Protein AF-V4K3F5-F1 (afdb_monomer_lite)

Secondary structure (DSSP, 8-state):
-----HHHHHHHHHHHHHHHHHHHHTSSSHHHHHHHHHHHSSS---HHHHHHHHHH-HHHHHHHHHHHHTSTTTGGGHHHHHHHHHHHHHHHHHHHH--

Structure (mmCIF, N/CA/C/O backbone):
data_AF-V4K3F5-F1
#
_entry.id   AF-V4K3F5-F1
#
loop_
_atom_site.group_PDB
_atom_site.id
_atom_site.type_symbol
_atom_site.label_atom_id
_atom_site.label_alt_id
_atom_site.label_comp_id
_atom_site.label_asym_id
_atom_site.label_entity_id
_atom_site.label_seq_id
_atom_site.pdbx_PDB_ins_code
_atom_site.Cartn_x
_atom_site.Cartn_y
_atom_site.Cartn_z
_atom_site.occupancy
_atom_site.B_iso_or_equiv
_atom_site.auth_seq_id
_atom_site.auth_comp_id
_atom_site.auth_asym_id
_atom_site.auth_atom_id
_atom_site.pdbx_PDB_model_num
ATOM 1 N N . MET A 1 1 ? -11.940 52.026 -28.675 1.00 43.28 1 MET A N 1
ATOM 2 C CA . MET A 1 1 ? -12.019 50.608 -29.091 1.00 43.28 1 MET A CA 1
ATOM 3 C C . MET A 1 1 ? -10.670 49.958 -28.819 1.00 43.28 1 ME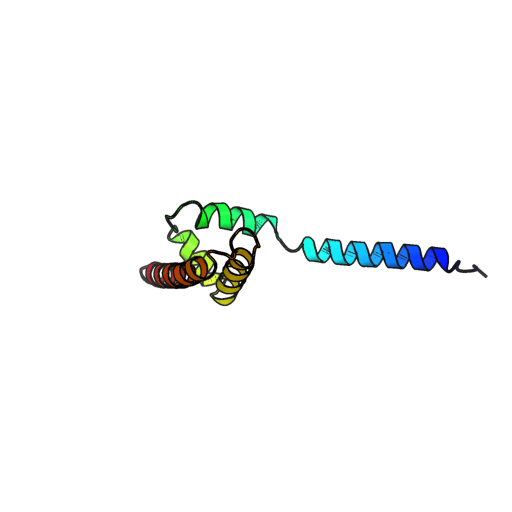T A C 1
ATOM 5 O O . MET A 1 1 ? -9.722 50.240 -29.540 1.00 43.28 1 MET A O 1
ATOM 9 N N . ALA A 1 2 ? -10.541 49.192 -27.734 1.00 54.22 2 ALA A N 1
ATOM 10 C CA . ALA A 1 2 ? -9.292 48.505 -27.410 1.00 54.22 2 ALA A CA 1
ATOM 11 C C . ALA A 1 2 ? -9.115 47.316 -28.367 1.00 54.22 2 ALA A C 1
ATOM 13 O O . ALA A 1 2 ? -9.930 46.395 -28.370 1.00 54.22 2 ALA A O 1
ATOM 14 N N . LYS A 1 3 ? -8.087 47.357 -29.221 1.00 56.44 3 LYS A N 1
ATOM 15 C CA . LYS A 1 3 ? -7.696 46.221 -30.064 1.00 56.44 3 LYS A CA 1
ATOM 16 C C . LYS A 1 3 ? -7.060 45.172 -29.158 1.00 56.44 3 LYS A C 1
ATOM 18 O O . LYS A 1 3 ? -5.919 45.328 -28.735 1.00 56.44 3 LYS A O 1
ATOM 23 N N . LEU A 1 4 ? -7.821 44.136 -28.825 1.00 58.69 4 LEU A N 1
ATOM 24 C CA . LEU A 1 4 ? -7.320 42.999 -28.066 1.00 58.69 4 LEU A CA 1
AT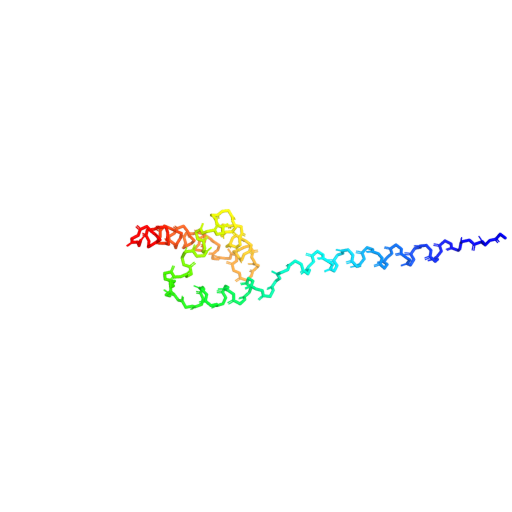OM 25 C C . LEU A 1 4 ? -6.287 42.258 -28.929 1.00 58.69 4 LEU A C 1
ATOM 27 O O . LEU A 1 4 ? -6.638 41.648 -29.937 1.00 58.69 4 LEU A O 1
ATOM 31 N N . ASN A 1 5 ? -5.006 42.375 -28.576 1.00 73.69 5 ASN A N 1
ATOM 32 C CA . ASN A 1 5 ? -3.921 41.715 -29.295 1.00 73.69 5 ASN A CA 1
ATOM 33 C C . ASN A 1 5 ? -3.995 40.206 -29.029 1.00 73.69 5 ASN A C 1
ATOM 35 O O . ASN A 1 5 ? -3.929 39.785 -27.874 1.00 73.69 5 ASN A O 1
ATOM 39 N N . ILE A 1 6 ? -4.125 39.397 -30.082 1.00 74.75 6 ILE A N 1
ATOM 40 C CA . ILE A 1 6 ? -4.313 37.942 -29.977 1.00 74.75 6 ILE A CA 1
ATOM 41 C C . ILE A 1 6 ? -3.189 37.280 -29.167 1.00 74.75 6 ILE A C 1
ATOM 43 O O . ILE A 1 6 ? -3.438 36.382 -28.367 1.00 74.75 6 ILE A O 1
ATOM 47 N N . THR A 1 7 ? -1.972 37.816 -29.270 1.00 70.50 7 THR A N 1
ATOM 48 C CA . THR A 1 7 ? -0.804 37.394 -28.493 1.00 70.50 7 THR A CA 1
ATOM 49 C C . THR A 1 7 ? -1.017 37.572 -26.986 1.00 70.50 7 THR A C 1
ATOM 51 O O . THR A 1 7 ? -0.648 36.703 -26.203 1.00 70.50 7 THR A O 1
ATOM 54 N N . MET A 1 8 ? -1.671 38.659 -26.564 1.00 75.56 8 MET A N 1
ATOM 55 C CA . MET A 1 8 ? -1.987 38.921 -25.155 1.00 75.56 8 MET A CA 1
ATOM 56 C C . MET A 1 8 ? -2.986 37.894 -24.608 1.00 75.56 8 MET A C 1
ATOM 58 O O . MET A 1 8 ? -2.851 37.449 -23.473 1.00 75.56 8 MET A O 1
ATOM 62 N N . VAL A 1 9 ? -3.954 37.473 -25.427 1.00 78.81 9 VAL A N 1
ATOM 63 C CA . VAL A 1 9 ? -4.935 36.443 -25.053 1.00 78.81 9 VAL A CA 1
ATOM 64 C C . VAL A 1 9 ? -4.253 35.087 -24.871 1.00 78.81 9 VAL A C 1
ATOM 66 O O . VAL A 1 9 ? -4.508 34.413 -23.878 1.00 78.81 9 VAL A O 1
ATOM 69 N N . PHE A 1 10 ? -3.331 34.718 -25.766 1.00 78.31 10 PHE A N 1
ATOM 70 C CA . PHE A 1 10 ? -2.546 33.486 -25.634 1.00 78.31 10 PHE A CA 1
ATOM 71 C C . PHE A 1 10 ? -1.733 33.445 -24.337 1.00 78.31 10 PHE A C 1
ATOM 73 O O . PHE A 1 10 ? -1.764 32.436 -23.635 1.00 78.31 10 PHE A O 1
ATOM 80 N N . PHE A 1 11 ? -1.062 34.542 -23.976 1.00 79.69 11 PHE A N 1
ATOM 81 C CA . PHE A 1 11 ? -0.326 34.613 -22.711 1.00 79.69 11 PHE A CA 1
ATOM 82 C C . PHE A 1 11 ? -1.244 34.447 -21.496 1.00 79.69 11 PHE A C 1
ATOM 84 O O . PHE A 1 11 ? -0.902 33.705 -20.579 1.00 79.69 11 PHE A O 1
ATOM 91 N N . LEU A 1 12 ? -2.429 35.061 -21.504 1.00 81.62 12 LEU A N 1
ATOM 92 C CA . LEU A 1 12 ? -3.398 34.902 -20.417 1.00 81.62 12 LEU A CA 1
ATOM 93 C C . LEU A 1 12 ? -3.894 33.456 -20.297 1.00 81.62 12 LEU A C 1
ATOM 95 O O . LEU A 1 12 ? -3.962 32.929 -19.192 1.00 81.62 12 LEU A O 1
ATOM 99 N N . VAL A 1 13 ? -4.175 32.786 -21.418 1.00 82.12 13 VAL A N 1
ATOM 100 C CA . VAL A 1 13 ? -4.596 31.375 -21.423 1.00 82.12 13 VAL A CA 1
ATOM 101 C C . VAL A 1 13 ? -3.481 30.460 -20.903 1.00 82.12 13 VAL A C 1
ATOM 103 O O . VAL A 1 13 ? -3.754 29.555 -20.115 1.00 82.12 13 VAL A O 1
ATOM 106 N N . LEU A 1 14 ? -2.221 30.710 -21.271 1.00 79.50 14 LEU A N 1
ATOM 107 C CA . LEU A 1 14 ? -1.066 29.957 -20.760 1.00 79.50 14 LEU A CA 1
ATOM 108 C C . LEU A 1 14 ? -0.870 30.150 -19.247 1.00 79.50 14 LEU A C 1
ATOM 110 O O . LEU A 1 14 ? -0.618 29.192 -18.515 1.00 79.50 14 LEU A O 1
ATOM 114 N N . ILE A 1 15 ? -1.041 31.376 -18.751 1.00 80.00 15 ILE A N 1
ATOM 115 C CA . ILE A 1 15 ? -0.945 31.671 -17.316 1.00 80.00 15 ILE A CA 1
ATOM 116 C C . ILE A 1 15 ? -2.080 30.976 -16.553 1.00 80.00 15 ILE A C 1
ATOM 118 O O . ILE A 1 15 ? -1.831 30.314 -15.551 1.00 80.00 15 ILE A O 1
ATOM 122 N N . VAL A 1 16 ? -3.318 31.058 -17.047 1.00 80.00 16 VAL A N 1
ATOM 123 C CA . VAL A 1 16 ? -4.473 30.414 -16.405 1.00 80.00 16 VAL A CA 1
ATOM 124 C C . VAL A 1 16 ? -4.315 28.893 -16.394 1.00 80.00 16 VAL A C 1
ATOM 126 O O . VAL A 1 16 ? -4.456 28.275 -15.345 1.00 80.00 16 VAL A O 1
ATOM 129 N N . THR A 1 17 ? -3.965 28.275 -17.522 1.00 73.25 17 THR A N 1
ATOM 130 C CA . THR A 1 17 ? -3.776 26.815 -17.597 1.00 73.25 17 THR A CA 1
ATOM 131 C C . THR A 1 17 ? -2.657 26.325 -16.682 1.00 73.25 17 THR A C 1
ATOM 133 O O . THR A 1 17 ? -2.862 25.361 -15.950 1.00 73.25 17 THR A O 1
ATOM 136 N N . SER A 1 18 ? -1.511 27.010 -16.645 1.00 71.38 18 SER A N 1
ATOM 137 C CA . SER A 1 18 ? -0.431 26.658 -15.714 1.00 71.38 18 SER A CA 1
ATOM 138 C C . SER A 1 18 ? -0.853 26.805 -14.249 1.00 71.38 18 SER A C 1
ATOM 140 O O . SER A 1 18 ? -0.573 25.909 -13.459 1.00 71.38 18 SER A O 1
ATOM 142 N N . ALA A 1 19 ? -1.608 27.848 -13.887 1.00 69.81 19 ALA A N 1
ATOM 143 C CA . ALA A 1 19 ? -2.155 28.004 -12.538 1.00 69.81 19 ALA A CA 1
ATOM 144 C C . ALA A 1 19 ? -3.149 26.887 -12.160 1.00 69.81 19 ALA A C 1
ATOM 146 O O . ALA A 1 19 ? -3.133 26.413 -11.027 1.00 69.81 19 ALA A O 1
ATOM 147 N N . TYR A 1 20 ? -3.978 26.418 -13.098 1.00 65.50 20 TYR A N 1
ATOM 148 C CA . TYR A 1 20 ? -4.880 25.277 -12.880 1.00 65.50 20 TYR A CA 1
ATOM 149 C C . TYR A 1 20 ? -4.117 23.956 -12.674 1.00 65.50 20 TYR A C 1
ATOM 151 O O . TYR A 1 20 ? -4.476 23.160 -11.802 1.00 65.50 20 TYR A O 1
ATOM 159 N N . VAL A 1 21 ? -3.041 23.728 -13.437 1.00 63.62 21 VAL A N 1
ATOM 160 C CA . VAL A 1 21 ? -2.160 22.560 -13.253 1.00 63.62 21 VAL A CA 1
ATOM 161 C C . VAL A 1 21 ? -1.456 22.622 -11.893 1.00 63.62 21 VAL A C 1
ATOM 163 O O . VAL A 1 21 ? -1.402 21.622 -11.180 1.00 63.62 21 VAL A O 1
ATOM 166 N N . VAL A 1 22 ? -0.996 23.811 -11.497 1.00 61.91 22 VAL A N 1
ATOM 167 C CA . VAL A 1 22 ? -0.401 24.089 -10.182 1.00 61.91 22 VAL A CA 1
ATOM 168 C C . VAL A 1 22 ? -1.402 23.848 -9.050 1.00 61.91 22 VAL A C 1
ATOM 170 O O . VAL A 1 22 ? -1.085 23.247 -8.034 1.00 61.91 22 VAL A O 1
ATOM 173 N N . LEU A 1 23 ? -2.660 24.237 -9.216 1.00 46.62 23 LEU A N 1
ATOM 174 C CA . LEU A 1 23 ? -3.664 23.995 -8.184 1.00 46.62 23 LEU A CA 1
ATOM 175 C C . LEU A 1 23 ? -3.991 22.499 -8.030 1.00 46.62 23 LEU A C 1
ATOM 177 O O . LEU A 1 23 ? -4.245 22.033 -6.922 1.00 46.62 23 LEU A O 1
ATOM 181 N N . SER A 1 24 ? -3.907 21.733 -9.122 1.00 55.91 24 SER A N 1
ATOM 182 C CA . SER A 1 24 ? -4.138 20.283 -9.115 1.00 55.91 24 SER A CA 1
ATOM 183 C C . SER A 1 24 ? -3.016 19.509 -8.414 1.00 55.91 24 SER A C 1
ATOM 185 O O . SER A 1 24 ? -3.293 18.508 -7.761 1.00 55.91 24 SER A O 1
ATOM 187 N N . PHE A 1 25 ? -1.762 19.976 -8.490 1.00 50.38 25 PHE A N 1
ATOM 188 C CA . PHE A 1 25 ? -0.659 19.380 -7.721 1.00 50.38 25 PHE A CA 1
ATOM 189 C C . PHE A 1 25 ? -0.640 19.821 -6.248 1.00 50.38 25 PHE A C 1
ATOM 191 O O . PHE A 1 25 ? 0.089 19.245 -5.445 1.00 50.38 25 PHE A O 1
ATOM 198 N N . ALA A 1 26 ? -1.384 20.883 -5.902 1.00 44.97 26 ALA A N 1
ATOM 199 C CA . ALA A 1 26 ? -1.405 21.473 -4.563 1.00 44.97 26 ALA A CA 1
ATOM 200 C C . ALA A 1 26 ? -2.485 20.846 -3.669 1.00 44.97 26 ALA A C 1
ATOM 202 O O . ALA A 1 26 ? -2.578 21.194 -2.491 1.00 44.97 26 ALA A O 1
ATOM 203 N N . VAL A 1 27 ? -3.259 19.895 -4.212 1.00 42.31 27 VAL A N 1
ATOM 204 C CA . VAL A 1 27 ? -3.982 18.878 -3.444 1.00 42.31 27 VAL A CA 1
ATOM 205 C C . VAL A 1 27 ? -2.951 18.092 -2.628 1.00 42.31 27 VAL A C 1
ATOM 207 O O . VAL A 1 27 ? -2.319 17.150 -3.090 1.00 42.31 27 VAL A O 1
ATOM 210 N N . GLU A 1 28 ? -2.721 18.601 -1.420 1.00 46.84 28 GLU A N 1
ATOM 211 C CA . GLU A 1 28 ? -2.313 17.880 -0.220 1.00 46.84 28 GLU A CA 1
ATOM 212 C C . GLU A 1 28 ? -1.286 16.761 -0.452 1.00 46.84 28 GLU A C 1
ATOM 214 O O . GLU A 1 28 ? -1.544 15.605 -0.160 1.00 46.84 28 GLU A O 1
ATOM 219 N N . GLU A 1 29 ? -0.098 17.078 -0.978 1.00 47.28 29 GLU A N 1
ATOM 220 C CA . GLU A 1 29 ? 1.019 16.116 -1.037 1.00 47.28 29 GLU A CA 1
ATOM 221 C C . GLU A 1 29 ? 1.868 16.101 0.250 1.00 47.28 29 GLU A C 1
ATOM 223 O O . GLU A 1 29 ? 2.637 15.165 0.481 1.00 47.28 29 GLU A O 1
ATOM 228 N N . THR A 1 30 ? 1.758 17.120 1.106 1.00 45.69 30 THR A N 1
ATOM 229 C CA . THR A 1 30 ? 2.619 17.278 2.291 1.00 45.69 30 THR A CA 1
ATOM 230 C C . THR A 1 30 ? 2.165 16.438 3.485 1.00 45.69 30 THR A C 1
ATOM 232 O O . THR A 1 30 ? 3.008 15.882 4.192 1.00 45.69 30 THR A O 1
ATOM 235 N N . GLU A 1 31 ? 0.858 16.279 3.691 1.00 45.28 31 GLU A N 1
ATOM 236 C CA . GLU A 1 31 ? 0.306 15.405 4.733 1.00 45.28 31 GLU A CA 1
ATOM 237 C C . GLU A 1 31 ? 0.454 13.908 4.420 1.00 45.28 31 GLU A C 1
ATOM 239 O O . GLU A 1 31 ? 0.957 13.179 5.283 1.00 45.28 31 GLU A O 1
ATOM 244 N N . PRO A 1 32 ? 0.117 13.406 3.211 1.00 49.38 32 PRO A N 1
ATOM 245 C CA . PRO A 1 32 ? 0.267 11.993 2.911 1.00 49.38 32 PRO A CA 1
ATOM 246 C C . PRO A 1 32 ? 1.736 11.586 2.888 1.00 49.38 32 PRO A C 1
ATOM 248 O O . PRO A 1 32 ? 2.050 10.561 3.467 1.00 49.38 32 PRO A O 1
ATOM 251 N N . LYS A 1 33 ? 2.679 12.367 2.344 1.00 48.62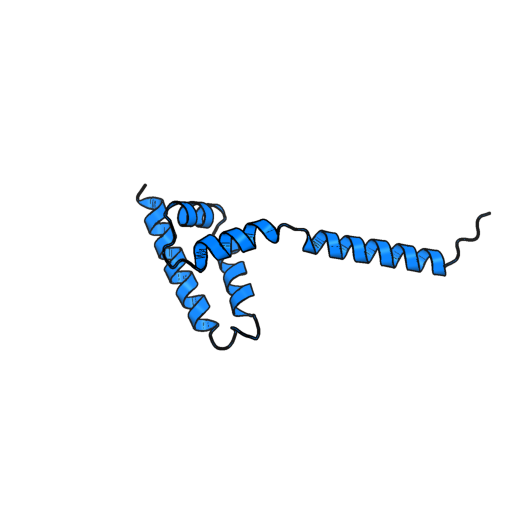 33 LYS A N 1
ATOM 252 C CA . LYS A 1 33 ? 4.100 11.956 2.371 1.00 48.62 33 LYS A CA 1
ATOM 253 C C . LYS A 1 33 ? 4.628 11.772 3.793 1.00 48.62 33 LYS A C 1
ATOM 255 O O . LYS A 1 33 ? 5.247 10.754 4.085 1.00 48.62 33 LYS A O 1
ATOM 260 N N . LYS A 1 34 ? 4.289 12.691 4.703 1.00 53.09 34 LYS A N 1
ATOM 261 C CA . LYS A 1 34 ? 4.663 12.594 6.120 1.00 53.09 34 LYS A CA 1
ATOM 262 C C . LYS A 1 34 ? 3.985 11.411 6.819 1.00 53.09 34 LYS A C 1
ATOM 264 O O . LYS A 1 34 ? 4.634 10.706 7.587 1.00 53.09 34 LYS A O 1
ATOM 269 N N . LEU A 1 35 ? 2.703 11.172 6.537 1.00 48.56 35 LEU A N 1
ATOM 270 C CA . LEU A 1 35 ? 1.955 10.035 7.077 1.00 48.56 35 LEU A CA 1
ATOM 271 C C . LEU A 1 35 ? 2.512 8.698 6.559 1.00 48.56 35 LEU A C 1
ATOM 273 O O . LEU A 1 35 ? 2.637 7.750 7.323 1.00 48.56 35 LEU A O 1
ATOM 277 N N . TRP A 1 36 ? 2.885 8.630 5.281 1.00 54.00 36 TRP A N 1
ATOM 278 C CA . TRP A 1 36 ? 3.458 7.451 4.634 1.00 54.00 36 TRP A CA 1
ATOM 279 C C . TRP A 1 36 ? 4.856 7.139 5.148 1.00 54.00 36 TRP A C 1
ATOM 281 O O . TRP A 1 36 ? 5.120 5.992 5.501 1.00 54.00 36 TRP A O 1
ATOM 291 N N . ASP A 1 37 ? 5.713 8.146 5.301 1.00 55.34 37 ASP A N 1
ATOM 292 C CA . ASP A 1 37 ? 7.026 7.960 5.920 1.00 55.34 37 ASP A CA 1
ATOM 293 C C . ASP A 1 37 ? 6.895 7.535 7.392 1.00 55.34 37 ASP A C 1
ATOM 295 O O . ASP A 1 37 ? 7.630 6.668 7.861 1.00 55.34 37 ASP A O 1
ATOM 299 N N . GLN A 1 38 ? 5.906 8.064 8.118 1.00 51.97 38 GLN A N 1
ATOM 300 C CA . GLN A 1 38 ? 5.655 7.697 9.513 1.00 51.97 38 GLN A CA 1
ATOM 301 C C . GLN A 1 38 ? 5.032 6.296 9.675 1.00 51.97 38 GLN A C 1
ATOM 303 O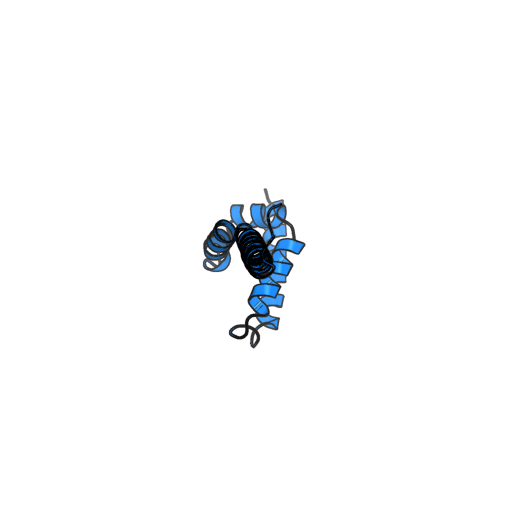 O . GLN A 1 38 ? 5.348 5.604 10.644 1.00 51.97 38 GLN A O 1
ATOM 308 N N . CYS A 1 39 ? 4.165 5.869 8.754 1.00 54.75 39 CYS A N 1
ATOM 309 C CA . CYS A 1 39 ? 3.410 4.614 8.852 1.00 54.75 39 CYS A CA 1
ATOM 310 C C . CYS A 1 39 ? 4.038 3.425 8.108 1.00 54.75 39 CYS A C 1
ATOM 312 O O . CYS A 1 39 ? 3.812 2.287 8.512 1.00 54.75 39 CYS A O 1
ATOM 314 N N . VAL A 1 40 ? 4.785 3.648 7.021 1.00 49.47 40 VAL A N 1
ATOM 315 C CA . VAL A 1 40 ? 5.294 2.573 6.144 1.00 49.47 40 VAL A CA 1
ATOM 316 C C . VAL A 1 40 ? 6.770 2.270 6.396 1.00 49.47 40 VAL A C 1
ATOM 318 O O . VAL A 1 40 ? 7.176 1.110 6.322 1.00 49.47 40 VAL A O 1
ATOM 321 N N . VAL A 1 41 ? 7.583 3.278 6.735 1.00 49.53 41 VAL A N 1
ATOM 322 C CA . VAL A 1 41 ? 9.030 3.083 6.963 1.00 49.53 41 VAL A CA 1
ATOM 323 C C . VAL A 1 41 ? 9.287 2.354 8.282 1.00 49.53 41 VAL A C 1
ATOM 325 O O . VAL A 1 41 ? 10.212 1.549 8.392 1.00 49.53 41 VAL A O 1
ATOM 328 N N . LYS A 1 42 ? 8.427 2.566 9.281 1.00 43.56 42 LYS A N 1
ATOM 329 C CA . LYS A 1 42 ? 8.441 1.796 10.521 1.00 43.56 42 LYS A CA 1
ATOM 330 C C . LYS A 1 42 ? 7.454 0.648 10.347 1.00 43.56 42 LYS A C 1
ATOM 332 O O . LYS A 1 42 ? 6.256 0.859 10.417 1.00 43.56 42 LYS A O 1
ATOM 337 N N . ILE A 1 43 ? 7.956 -0.572 10.161 1.00 47.34 43 ILE A N 1
ATOM 338 C CA . ILE A 1 43 ? 7.212 -1.852 10.038 1.00 47.34 43 ILE A CA 1
ATOM 339 C C . ILE A 1 43 ? 6.358 -2.182 11.301 1.00 47.34 43 ILE A C 1
ATOM 341 O O . ILE A 1 43 ? 5.920 -3.303 11.526 1.00 47.34 43 ILE A O 1
ATOM 345 N N . ILE A 1 44 ? 6.094 -1.191 12.149 1.00 46.28 44 ILE A N 1
ATOM 346 C CA . ILE A 1 44 ? 5.208 -1.229 13.299 1.00 46.28 44 ILE A CA 1
ATOM 347 C C . ILE A 1 44 ? 4.051 -0.302 12.936 1.00 46.28 44 ILE A C 1
ATOM 349 O O . ILE A 1 44 ? 4.105 0.895 13.226 1.00 46.28 44 ILE A O 1
ATOM 353 N N . VAL A 1 45 ? 3.027 -0.830 12.262 1.00 58.56 45 VAL A N 1
ATOM 354 C CA . VAL A 1 45 ? 1.811 -0.045 12.053 1.00 58.56 45 VAL A CA 1
ATOM 355 C C . VAL A 1 45 ? 1.193 0.164 13.429 1.00 58.56 45 VAL A C 1
ATOM 357 O O . VAL A 1 45 ? 0.683 -0.771 14.045 1.00 58.56 45 VAL A O 1
ATOM 360 N N . SER A 1 46 ? 1.335 1.370 13.978 1.00 68.44 46 SER A N 1
ATOM 361 C CA . SER A 1 46 ? 0.736 1.685 15.268 1.00 68.44 46 SER A CA 1
ATOM 362 C C . SER A 1 46 ? -0.776 1.512 15.164 1.00 68.44 46 SER A C 1
ATOM 364 O O . SER A 1 46 ? -1.368 1.773 14.116 1.00 68.44 46 SER A O 1
ATOM 366 N N . VAL A 1 47 ? -1.417 1.118 16.264 1.00 71.50 47 VAL A N 1
ATOM 367 C CA . VAL A 1 47 ? -2.883 1.041 16.364 1.00 71.50 47 VAL A CA 1
ATOM 368 C C . VAL A 1 47 ? -3.542 2.306 15.803 1.00 71.50 47 VAL A C 1
ATOM 370 O O . VAL A 1 47 ? -4.469 2.220 15.004 1.00 71.50 47 VAL A O 1
ATOM 373 N N . SER A 1 48 ? -3.003 3.476 16.159 1.00 75.00 48 SER A N 1
ATOM 374 C CA . SER A 1 48 ? -3.460 4.774 15.659 1.00 75.00 48 SER A CA 1
ATOM 375 C C . SER A 1 48 ? -3.326 4.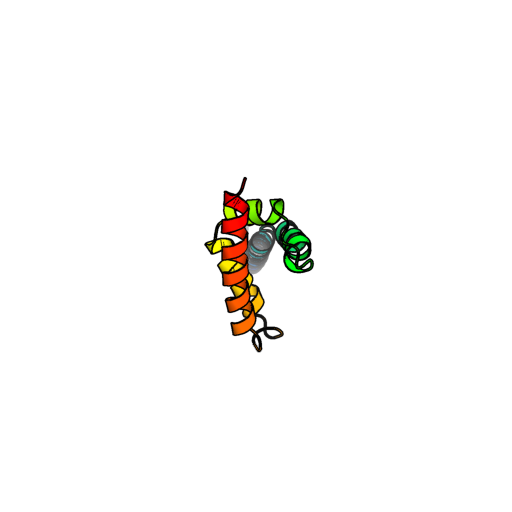916 14.141 1.00 75.00 48 SER A C 1
ATOM 377 O O . SER A 1 48 ? -4.243 5.417 13.499 1.00 75.00 48 SER A O 1
ATOM 379 N N . CYS A 1 49 ? -2.232 4.435 13.542 1.00 76.19 49 CYS A N 1
ATOM 380 C CA . CYS A 1 49 ? -2.071 4.449 12.091 1.00 76.19 49 CYS A CA 1
ATOM 381 C C . CYS A 1 49 ? -3.078 3.510 11.415 1.00 76.19 49 CYS A C 1
ATOM 383 O O . CYS A 1 49 ? -3.710 3.903 10.440 1.00 76.19 49 CYS A O 1
ATOM 385 N N . CYS A 1 50 ? -3.299 2.310 11.960 1.00 79.75 50 CYS A N 1
ATOM 386 C CA . CYS A 1 50 ? -4.316 1.399 11.436 1.00 79.75 50 CYS A CA 1
ATOM 387 C C . CYS A 1 50 ? -5.727 1.988 11.531 1.00 79.75 50 CYS A C 1
ATOM 389 O O . CYS A 1 50 ? -6.507 1.837 10.596 1.00 79.75 50 CYS A O 1
ATOM 391 N N . GLN A 1 51 ? -6.057 2.689 12.617 1.00 80.50 51 GLN A N 1
ATOM 392 C CA . GLN A 1 51 ? -7.350 3.360 12.758 1.00 80.50 51 GLN A CA 1
ATOM 393 C C . GLN A 1 51 ? -7.541 4.454 11.708 1.00 80.50 51 GLN A C 1
ATOM 395 O O . GLN A 1 51 ? -8.571 4.479 11.042 1.00 80.50 51 GLN A O 1
ATOM 400 N N . GLU A 1 52 ? -6.555 5.329 11.518 1.00 81.31 52 GLU A N 1
ATOM 401 C CA . GLU A 1 52 ? -6.633 6.387 10.505 1.00 81.31 52 GLU A CA 1
ATOM 402 C C . GLU A 1 52 ? -6.666 5.817 9.080 1.00 81.31 52 GLU A C 1
ATOM 404 O O . GLU A 1 52 ? -7.413 6.300 8.229 1.00 81.31 52 GLU A O 1
ATOM 409 N N . LEU A 1 53 ? -5.923 4.740 8.827 1.00 79.62 53 LEU A N 1
ATOM 410 C CA . LEU A 1 53 ? -5.899 4.048 7.541 1.00 79.62 53 LEU A CA 1
ATOM 411 C C . LEU A 1 53 ? -7.246 3.372 7.234 1.00 79.62 53 LEU A C 1
ATOM 413 O O . LEU A 1 53 ? -7.765 3.517 6.128 1.00 79.62 53 LEU A O 1
ATOM 417 N N . VAL A 1 54 ? -7.859 2.706 8.218 1.00 84.81 54 VAL A N 1
ATOM 418 C CA . VAL A 1 54 ? -9.199 2.109 8.082 1.00 84.81 54 VAL A CA 1
ATOM 419 C C . VAL A 1 54 ? -10.273 3.189 7.921 1.00 84.81 54 VAL A C 1
ATOM 421 O O . VAL A 1 54 ? -11.156 3.025 7.081 1.00 84.81 54 VAL A O 1
ATOM 424 N N . LYS A 1 55 ? -10.179 4.312 8.650 1.00 85.19 55 LYS A N 1
ATOM 425 C CA . LYS A 1 55 ? -11.087 5.466 8.503 1.00 85.19 55 LYS A CA 1
ATOM 426 C C . LYS A 1 55 ? -11.007 6.106 7.117 1.00 85.19 55 LYS A C 1
ATOM 428 O O . LYS A 1 55 ? -12.046 6.438 6.556 1.00 85.19 55 LYS A O 1
ATOM 433 N N . LYS A 1 56 ? -9.799 6.286 6.565 1.00 83.88 56 LYS A N 1
ATOM 434 C CA . LYS A 1 56 ? -9.602 6.809 5.198 1.00 83.88 56 LYS A CA 1
ATOM 435 C C . LYS A 1 56 ? -10.133 5.850 4.129 1.00 83.88 56 LYS A C 1
ATOM 437 O O . LYS A 1 56 ? -10.529 6.294 3.056 1.00 83.88 56 LYS A O 1
ATOM 442 N N . GLY A 1 57 ? -10.173 4.557 4.434 1.00 84.31 57 GLY A N 1
ATOM 443 C CA . GLY A 1 57 ? -10.820 3.547 3.611 1.00 84.31 57 GLY A CA 1
ATOM 444 C C . GLY A 1 57 ? -9.869 2.794 2.685 1.00 84.31 57 GLY A C 1
ATOM 445 O O . GLY A 1 57 ? -8.782 3.255 2.323 1.00 84.31 57 GLY A O 1
ATOM 446 N N . LYS A 1 58 ? -10.318 1.595 2.293 1.00 85.75 58 LYS A N 1
ATOM 447 C CA . LYS A 1 58 ? -9.518 0.628 1.530 1.00 85.75 58 LYS A CA 1
ATOM 448 C C . LYS A 1 58 ? -9.111 1.159 0.164 1.00 85.75 58 LYS A C 1
ATOM 450 O O . LYS A 1 58 ? -7.972 0.984 -0.241 1.00 85.75 58 LYS A O 1
ATOM 455 N N . GLU A 1 59 ? -10.019 1.846 -0.521 1.00 85.19 59 GLU A N 1
ATOM 456 C CA . GLU A 1 59 ? -9.780 2.355 -1.875 1.00 85.19 59 GLU A CA 1
ATOM 457 C C . GLU A 1 59 ? -8.644 3.384 -1.919 1.00 85.19 59 GLU A C 1
ATOM 459 O O . GLU A 1 59 ? -7.801 3.335 -2.817 1.00 85.19 59 GLU A O 1
ATOM 464 N N . CYS A 1 60 ? -8.571 4.278 -0.925 1.00 80.62 60 CYS A N 1
ATOM 465 C CA . CYS A 1 60 ? -7.491 5.259 -0.811 1.00 80.62 60 CYS A CA 1
ATOM 466 C C . CYS A 1 60 ? -6.138 4.561 -0.609 1.00 80.62 60 CYS A C 1
ATOM 468 O O . CYS A 1 60 ? -5.166 4.860 -1.307 1.00 80.62 60 CYS A O 1
ATOM 470 N N . TYR A 1 61 ? -6.093 3.585 0.301 1.00 83.38 61 TYR A N 1
ATOM 471 C CA . TYR A 1 61 ? -4.893 2.797 0.564 1.00 83.38 61 TYR A CA 1
ATOM 472 C C . TYR A 1 61 ? -4.449 1.983 -0.662 1.00 83.38 61 TYR A C 1
ATOM 474 O O . TYR A 1 61 ? -3.276 2.021 -1.040 1.00 83.38 61 TYR A O 1
ATOM 482 N N . ASP A 1 62 ? -5.389 1.308 -1.326 1.00 86.25 62 ASP A N 1
ATOM 483 C CA . ASP A 1 62 ? -5.123 0.489 -2.506 1.00 86.25 62 ASP A CA 1
ATOM 484 C C . ASP A 1 62 ? -4.589 1.323 -3.670 1.00 86.25 62 ASP A C 1
ATOM 486 O O . ASP A 1 62 ? -3.608 0.930 -4.308 1.00 86.25 62 ASP A O 1
ATOM 490 N N . THR A 1 63 ? -5.201 2.484 -3.916 1.00 85.06 63 THR A N 1
ATOM 491 C CA . THR A 1 63 ? -4.786 3.417 -4.971 1.00 85.06 63 THR A CA 1
ATOM 492 C C . THR A 1 63 ? -3.368 3.918 -4.733 1.00 85.06 63 THR A C 1
ATOM 494 O O . THR A 1 63 ? -2.567 3.984 -5.664 1.00 85.06 63 THR A O 1
ATOM 497 N N . LEU A 1 64 ? -3.024 4.228 -3.483 1.00 81.75 64 LEU A N 1
ATOM 498 C CA . LEU A 1 64 ? -1.715 4.772 -3.160 1.00 81.75 64 LEU A CA 1
ATOM 499 C C . LEU A 1 64 ? -0.607 3.719 -3.205 1.00 81.75 64 LEU A C 1
ATOM 501 O O . LEU A 1 64 ? 0.459 3.990 -3.757 1.00 81.75 64 LEU A O 1
ATOM 505 N N . ILE A 1 65 ? -0.859 2.496 -2.722 1.00 84.44 65 ILE A N 1
ATOM 5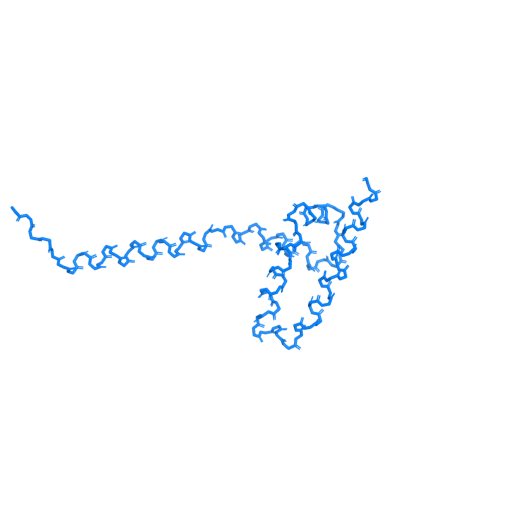06 C CA . ILE A 1 65 ? 0.105 1.406 -2.923 1.00 84.44 65 ILE A CA 1
ATOM 507 C C . ILE A 1 65 ? 0.300 1.134 -4.411 1.00 84.44 65 ILE A C 1
ATOM 509 O O . ILE A 1 65 ? 1.442 0.987 -4.838 1.00 84.44 65 ILE A O 1
ATOM 513 N N . LYS A 1 66 ? -0.776 1.096 -5.202 1.00 85.12 66 LYS A N 1
ATOM 514 C CA . LYS A 1 66 ? -0.668 0.877 -6.646 1.00 85.12 66 LYS A CA 1
ATOM 515 C C . LYS A 1 66 ? 0.171 1.968 -7.315 1.00 85.12 66 LYS A C 1
ATOM 517 O O . LYS A 1 66 ? 1.116 1.652 -8.020 1.00 85.12 66 LYS A O 1
ATOM 522 N N . TYR A 1 67 ? -0.084 3.237 -7.000 1.00 81.81 67 TYR A N 1
ATOM 523 C CA . TYR A 1 67 ? 0.715 4.357 -7.503 1.00 81.81 67 TYR A CA 1
ATOM 524 C C . TYR A 1 67 ? 2.210 4.247 -7.151 1.00 81.81 67 TYR A C 1
ATOM 526 O O . TYR A 1 67 ? 3.072 4.613 -7.949 1.00 81.81 67 TYR A O 1
ATOM 534 N N . ILE A 1 68 ? 2.543 3.747 -5.956 1.00 79.81 68 ILE A N 1
ATOM 535 C CA . ILE A 1 68 ? 3.937 3.507 -5.551 1.00 79.81 68 ILE A CA 1
ATOM 536 C C . ILE A 1 68 ? 4.525 2.312 -6.309 1.00 79.81 68 ILE A C 1
ATOM 538 O O . ILE A 1 68 ? 5.665 2.388 -6.767 1.00 79.81 68 ILE A O 1
ATOM 542 N N . ALA A 1 69 ? 3.762 1.230 -6.443 1.00 82.38 69 ALA A N 1
ATOM 543 C CA . ALA A 1 69 ? 4.184 0.002 -7.105 1.00 82.38 69 ALA A CA 1
ATOM 544 C C . ALA A 1 69 ? 4.404 0.200 -8.618 1.00 82.38 69 ALA A C 1
ATOM 546 O O . ALA A 1 69 ? 5.347 -0.366 -9.165 1.00 82.38 69 ALA A O 1
ATOM 547 N N . ASP A 1 70 ? 3.636 1.092 -9.250 1.00 85.88 70 ASP A N 1
ATOM 548 C CA . ASP A 1 70 ? 3.759 1.469 -10.665 1.00 85.88 70 ASP A CA 1
ATOM 549 C C . ASP A 1 70 ? 5.018 2.313 -10.963 1.00 85.88 70 ASP A C 1
ATOM 551 O O . ASP A 1 70 ? 5.329 2.602 -12.123 1.00 85.88 70 ASP A O 1
ATOM 555 N N . ARG A 1 71 ? 5.782 2.740 -9.944 1.00 85.25 71 ARG A N 1
ATOM 556 C CA . ARG A 1 71 ? 7.002 3.527 -10.172 1.00 85.25 71 ARG A CA 1
ATOM 557 C C . ARG A 1 71 ? 8.063 2.684 -10.888 1.00 85.25 71 ARG A C 1
ATOM 559 O O . ARG A 1 71 ? 8.351 1.578 -10.433 1.00 85.25 71 ARG A O 1
ATOM 566 N N . PRO A 1 72 ? 8.768 3.226 -11.901 1.00 84.94 72 PRO A N 1
ATOM 567 C CA . PRO A 1 72 ? 9.776 2.478 -12.662 1.00 84.94 72 PRO A CA 1
ATOM 568 C C . PRO A 1 72 ? 10.877 1.830 -11.809 1.00 84.94 72 PRO A C 1
ATOM 570 O O . PRO A 1 72 ? 11.427 0.799 -12.177 1.00 84.94 72 PRO A O 1
ATOM 573 N N . THR A 1 73 ? 11.196 2.417 -10.654 1.00 82.56 73 THR A N 1
ATOM 574 C CA . THR A 1 73 ? 12.195 1.890 -9.714 1.00 82.56 73 THR A CA 1
ATOM 575 C C . THR A 1 73 ? 11.683 0.733 -8.852 1.00 82.56 73 THR A C 1
ATOM 577 O O . THR A 1 73 ? 12.489 0.021 -8.258 1.00 82.56 73 THR A O 1
ATOM 580 N N . LEU A 1 74 ? 10.363 0.550 -8.755 1.00 78.62 74 LEU A N 1
ATOM 581 C CA . LEU A 1 74 ? 9.700 -0.405 -7.863 1.00 78.62 74 LEU A CA 1
ATOM 582 C C . LEU A 1 74 ? 8.866 -1.455 -8.608 1.00 78.62 74 LEU A C 1
ATOM 584 O O . LEU A 1 74 ? 8.561 -2.491 -8.019 1.00 78.62 74 LEU A O 1
ATOM 588 N N . ILE A 1 75 ? 8.579 -1.242 -9.895 1.00 82.69 75 ILE A N 1
ATOM 589 C CA . ILE A 1 75 ? 7.723 -2.106 -10.719 1.00 82.69 75 ILE A CA 1
ATOM 590 C C . ILE A 1 75 ? 8.224 -3.552 -10.821 1.00 82.69 75 ILE A C 1
ATOM 592 O O . ILE A 1 75 ? 7.435 -4.489 -10.843 1.00 82.69 75 ILE A O 1
ATOM 596 N N . ALA A 1 76 ? 9.542 -3.774 -10.761 1.00 86.31 76 ALA A N 1
ATOM 597 C CA . ALA A 1 76 ? 10.113 -5.124 -10.714 1.00 86.31 76 ALA A CA 1
ATOM 598 C C . ALA A 1 76 ? 9.650 -5.936 -9.484 1.00 86.31 76 ALA A C 1
ATOM 600 O O . ALA A 1 76 ? 9.700 -7.162 -9.492 1.00 86.31 76 ALA A O 1
ATOM 601 N N . ASN A 1 77 ? 9.200 -5.252 -8.430 1.00 81.44 77 ASN A N 1
ATOM 602 C CA . ASN A 1 77 ? 8.691 -5.832 -7.193 1.00 81.44 77 ASN A CA 1
ATOM 603 C C . ASN A 1 77 ? 7.192 -5.557 -6.989 1.00 81.44 77 ASN A C 1
ATOM 605 O O . ASN A 1 77 ? 6.693 -5.759 -5.881 1.00 81.44 77 ASN A O 1
ATOM 609 N N . GLU A 1 78 ? 6.470 -5.100 -8.017 1.00 83.75 78 GLU A N 1
ATOM 610 C CA . GLU A 1 78 ? 5.066 -4.675 -7.928 1.00 83.75 78 GLU A CA 1
ATOM 611 C C . GLU A 1 78 ? 4.199 -5.725 -7.219 1.00 83.75 78 GLU A C 1
ATOM 613 O O . GLU A 1 78 ? 3.561 -5.434 -6.208 1.00 83.75 78 GLU A O 1
ATOM 618 N N . THR A 1 79 ? 4.262 -6.985 -7.663 1.00 87.12 79 THR A N 1
ATOM 619 C CA . THR A 1 79 ? 3.493 -8.093 -7.077 1.00 87.12 79 THR A CA 1
ATOM 620 C C . THR A 1 79 ? 3.751 -8.260 -5.578 1.00 87.12 79 THR A C 1
ATOM 622 O O . THR A 1 79 ? 2.817 -8.499 -4.815 1.00 87.12 79 THR A O 1
ATOM 625 N N . LYS A 1 80 ? 4.999 -8.080 -5.129 1.00 83.50 80 LYS A N 1
ATOM 626 C CA . LYS A 1 80 ? 5.372 -8.174 -3.710 1.00 83.50 80 LYS A CA 1
ATOM 627 C C . LYS A 1 80 ? 4.779 -7.020 -2.898 1.00 83.50 80 LYS A C 1
ATOM 629 O O . LYS A 1 80 ? 4.352 -7.228 -1.764 1.00 83.50 80 LYS A O 1
ATOM 634 N N . TYR A 1 81 ? 4.736 -5.814 -3.463 1.00 79.12 81 TYR A N 1
ATOM 635 C CA . TYR A 1 81 ? 4.094 -4.662 -2.823 1.00 79.12 81 TYR A CA 1
ATOM 636 C C . TYR A 1 81 ? 2.577 -4.833 -2.732 1.00 79.12 81 TYR A C 1
ATOM 638 O O . TYR A 1 81 ? 1.999 -4.563 -1.680 1.00 79.12 81 TYR A O 1
ATOM 646 N N . LEU A 1 82 ? 1.946 -5.335 -3.796 1.00 84.38 82 LEU A N 1
ATOM 647 C CA . LEU A 1 82 ? 0.509 -5.608 -3.823 1.00 84.38 82 LEU A CA 1
ATOM 648 C C . LEU A 1 82 ? 0.113 -6.723 -2.843 1.00 84.38 82 LEU A C 1
ATOM 650 O O . LEU A 1 82 ? -0.870 -6.569 -2.127 1.00 84.38 82 LEU A O 1
ATOM 654 N N . GLN A 1 83 ? 0.903 -7.795 -2.733 1.00 86.44 83 GLN A N 1
ATOM 655 C CA . GLN A 1 83 ? 0.683 -8.833 -1.716 1.00 86.44 83 GLN A CA 1
ATOM 656 C C . GLN A 1 83 ? 0.785 -8.259 -0.299 1.00 86.44 83 GLN A C 1
ATOM 658 O O . GLN A 1 83 ? -0.111 -8.443 0.524 1.00 86.44 83 GLN A O 1
ATOM 663 N N . LYS A 1 84 ? 1.846 -7.492 -0.026 1.00 83.94 84 LYS A N 1
ATOM 664 C CA . LYS A 1 84 ? 2.076 -6.915 1.302 1.00 83.94 84 LYS A CA 1
ATOM 665 C C . LYS A 1 84 ? 1.007 -5.894 1.701 1.00 83.94 84 LYS A C 1
ATOM 667 O O . LYS A 1 84 ? 0.696 -5.766 2.881 1.00 83.94 84 LYS A O 1
ATOM 672 N N . ARG A 1 85 ? 0.416 -5.186 0.737 1.00 85.38 85 ARG A N 1
ATOM 673 C CA . ARG A 1 85 ? -0.741 -4.309 0.967 1.00 85.38 85 ARG A CA 1
ATOM 674 C C . ARG A 1 85 ? -1.911 -5.070 1.569 1.00 85.38 85 ARG A C 1
ATOM 676 O O . ARG A 1 85 ? -2.470 -4.625 2.567 1.00 85.38 85 ARG A O 1
ATOM 683 N N . ASP A 1 86 ? -2.283 -6.197 0.975 1.00 87.75 86 ASP A N 1
ATOM 684 C CA . ASP A 1 86 ? -3.463 -6.945 1.412 1.00 87.75 86 ASP A CA 1
ATOM 685 C C . ASP A 1 86 ? -3.249 -7.560 2.810 1.00 87.75 86 ASP A C 1
ATOM 687 O O . ASP A 1 86 ? -4.158 -7.553 3.650 1.00 87.75 86 ASP A O 1
ATOM 691 N N . GLU A 1 87 ? -2.019 -7.992 3.107 1.00 87.25 87 GLU A N 1
ATOM 692 C CA . GLU A 1 87 ? -1.603 -8.430 4.446 1.00 87.25 87 GLU A CA 1
ATOM 693 C C . GLU A 1 87 ? -1.720 -7.303 5.484 1.00 87.25 87 GLU A C 1
ATOM 695 O O . GLU A 1 87 ? -2.352 -7.481 6.528 1.00 87.25 87 GLU A O 1
ATOM 700 N N . LEU A 1 88 ? -1.156 -6.127 5.189 1.00 84.75 88 LEU A N 1
ATOM 701 C CA . LEU A 1 88 ? -1.187 -4.968 6.086 1.00 84.75 88 LEU A CA 1
ATOM 702 C C . LEU A 1 88 ? -2.611 -4.460 6.315 1.00 84.75 88 LEU A C 1
ATOM 704 O O . LEU A 1 88 ? -2.974 -4.135 7.446 1.00 84.75 88 LEU A O 1
ATOM 708 N N . TRP A 1 89 ? -3.439 -4.437 5.269 1.00 87.19 89 TRP A N 1
ATOM 709 C CA . TRP A 1 89 ? -4.846 -4.067 5.387 1.00 87.19 89 TRP A CA 1
ATOM 710 C C . TRP A 1 89 ? -5.585 -5.006 6.344 1.00 87.19 89 TRP A C 1
ATOM 712 O O . TRP A 1 89 ? -6.267 -4.556 7.264 1.00 87.19 89 TRP A O 1
ATOM 722 N N . THR A 1 90 ? -5.408 -6.317 6.170 1.00 89.56 90 THR A N 1
ATOM 723 C CA . THR A 1 90 ? -6.046 -7.331 7.019 1.00 89.56 90 THR A CA 1
ATOM 724 C C . THR A 1 90 ? -5.604 -7.198 8.475 1.00 89.56 90 THR A C 1
ATOM 726 O O . THR A 1 90 ? -6.442 -7.218 9.381 1.00 89.56 90 THR A O 1
ATOM 729 N N . GLN A 1 91 ? -4.305 -6.990 8.708 1.00 86.00 91 GLN A N 1
ATOM 730 C CA . GLN A 1 91 ? -3.767 -6.734 10.044 1.00 86.00 91 GLN A CA 1
ATOM 731 C C . GLN A 1 91 ? -4.386 -5.479 10.663 1.00 86.00 91 GLN A C 1
ATOM 733 O O . GLN A 1 91 ? -4.860 -5.529 11.797 1.00 86.00 91 GLN A O 1
ATOM 738 N N . CYS A 1 92 ? -4.464 -4.379 9.916 1.00 84.62 92 CYS A N 1
ATOM 739 C CA . CYS A 1 92 ? -5.033 -3.139 10.425 1.00 84.62 92 CYS A CA 1
ATOM 740 C C . CYS A 1 92 ? -6.523 -3.225 10.730 1.00 84.62 92 CYS A C 1
ATOM 742 O O . CYS A 1 92 ? -6.953 -2.732 11.773 1.00 84.62 92 CYS A O 1
ATOM 744 N N . VAL A 1 93 ? -7.307 -3.894 9.883 1.00 87.62 93 VAL A N 1
ATOM 745 C CA . VAL A 1 93 ? -8.724 -4.150 10.162 1.00 87.62 93 VAL A CA 1
ATOM 746 C C . VAL A 1 93 ? -8.873 -4.983 11.432 1.00 87.62 93 VAL A C 1
ATOM 748 O O . VAL A 1 93 ? -9.711 -4.655 12.270 1.00 87.62 93 VAL A O 1
ATOM 751 N N . SER A 1 94 ? -8.052 -6.020 11.613 1.00 87.50 94 SER A N 1
ATOM 752 C CA . SER A 1 94 ? -8.086 -6.839 12.827 1.00 87.50 94 SER A CA 1
ATOM 753 C C . SER A 1 94 ? -7.754 -6.017 14.071 1.00 87.50 94 SER A C 1
ATOM 755 O O . SER A 1 94 ? -8.511 -6.047 15.032 1.00 87.50 94 SER A O 1
ATOM 757 N N . VAL A 1 95 ? -6.663 -5.248 14.044 1.00 83.25 95 VAL A N 1
ATOM 758 C CA . VAL A 1 95 ? -6.224 -4.411 15.173 1.00 83.25 95 VAL A CA 1
ATOM 759 C C . VAL A 1 95 ? -7.254 -3.331 15.505 1.00 83.25 95 VAL A C 1
ATOM 761 O O . VAL A 1 95 ? -7.508 -3.073 16.677 1.00 83.25 95 VAL A O 1
ATOM 764 N N . SER A 1 96 ? -7.887 -2.734 14.491 1.00 77.88 96 SER A N 1
ATOM 765 C CA . SER A 1 96 ? -8.902 -1.692 14.687 1.00 77.88 96 SER A CA 1
ATOM 766 C C . SER A 1 96 ? -10.179 -2.187 15.375 1.00 77.88 96 SER A C 1
ATOM 768 O O . SER A 1 96 ? -10.886 -1.375 15.957 1.00 77.88 96 SER A O 1
ATOM 770 N N . LYS A 1 97 ? -10.470 -3.496 15.315 1.00 77.50 97 LYS A N 1
ATOM 771 C CA . LYS A 1 97 ? -11.650 -4.126 15.934 1.00 77.50 97 LYS A CA 1
ATOM 772 C C . LYS A 1 97 ? -11.418 -4.590 17.371 1.00 77.50 97 LYS A C 1
ATOM 774 O O . LYS A 1 97 ? -12.382 -4.872 18.070 1.00 77.50 97 LYS A O 1
ATOM 779 N N . THR A 1 98 ? -10.163 -4.734 17.789 1.00 68.75 98 THR A N 1
ATOM 780 C CA . THR A 1 98 ? -9.797 -5.245 19.122 1.00 68.75 98 THR A CA 1
ATOM 781 C C . THR A 1 98 ? -9.919 -4.172 20.218 1.00 68.75 98 THR A C 1
ATOM 783 O O . THR A 1 98 ? -9.558 -4.427 21.364 1.00 68.75 98 THR A O 1
ATOM 786 N N . ILE A 1 99 ? -10.401 -2.972 19.880 1.00 57.06 99 ILE A N 1
ATOM 787 C CA . ILE A 1 99 ? -10.512 -1.800 20.760 1.00 57.06 99 ILE A CA 1
ATOM 788 C C . ILE A 1 99 ? -11.959 -1.333 20.799 1.00 57.06 99 ILE A C 1
ATOM 790 O O . ILE A 1 99 ? -12.570 -1.276 19.709 1.00 57.06 99 ILE A O 1
#

Sequence (99 aa):
MAKLNITMVFFLVLIVTSAYVVLSFAVEETEPKKLWDQCVVKIIVSVSCCQELVKKGKECYDTLIKYIADRPTLIANETKYLQKRDELWTQCVSVSKTI

Foldseek 3Di:
DDDDDVVVVVVVVVVVVVVVVVVVVVPDPPVVVVLCCVQPVPPCRDLVNLQVVVVVHDVVLQVVLQVVCPDPVNVVVSVVSNVVSVVVNVVSVVSPVVD

Organism: Eutrema salsugineum (NCBI:txid72664)

pLDDT: mean 72.0, std 14.86, range [42.31, 89.56]

Radius of gyration: 20.94 Å; chains: 1; bounding box: 24×59×51 Å

InterPro domains:
  IPR008502 Prolamin-like domain [PF05617] (45-93)